Protein AF-A0A3N5KPD5-F1 (afdb_monomer_lite)

pLDDT: mean 73.56, std 13.56, range [40.0, 95.44]

Sequence (123 aa):
MADKPRGKPPVSNPKANPAGQLAEDDRGNMTWEWSGEGDLTADDTLGAAERVRALVDPRLEVKDDDSDPSSPMQSNPKGLKSGYNPYNSGALGKQSWKKKKDLRELSKWIELRKKMSDKKDGE

Radius of gyration: 30.33 Å; chains: 1; bounding box: 70×59×76 Å

Secondary structure (DSSP, 8-state):
--PPP-PPPP-----PPPSEEEEE-TTS-EEEEEPSSSGGG--SHHHHHHHHHHH--TT---PPPP--TT-S--EETTTTTS---GGG--EE---PPPPPP--HHHHHHHHHHHHHHHTTS--

Structure (mmCIF, N/CA/C/O backbone):
data_AF-A0A3N5KPD5-F1
#
_entry.id   AF-A0A3N5KPD5-F1
#
loop_
_atom_site.group_PDB
_atom_site.id
_atom_site.type_symbol
_atom_site.label_atom_id
_atom_site.label_alt_id
_atom_site.label_comp_id
_atom_site.label_asym_id
_atom_site.label_entity_id
_atom_site.label_seq_id
_atom_site.pdbx_PDB_ins_code
_atom_site.Cartn_x
_atom_site.Cartn_y
_atom_site.Cartn_z
_atom_site.occupancy
_atom_site.B_iso_or_equiv
_atom_site.auth_seq_id
_atom_site.auth_comp_id
_atom_site.auth_asym_id
_atom_site.auth_atom_id
_atom_site.pdbx_PDB_model_num
ATOM 1 N N . MET A 1 1 ? -21.198 -38.608 0.282 1.00 40.00 1 MET A N 1
ATOM 2 C CA . MET A 1 1 ? -20.091 -37.705 -0.097 1.00 40.00 1 MET A CA 1
ATOM 3 C C . MET A 1 1 ? -20.696 -36.676 -1.034 1.00 40.00 1 MET A C 1
ATOM 5 O O . MET A 1 1 ? -21.299 -37.090 -2.010 1.00 40.00 1 MET A O 1
ATOM 9 N N . ALA A 1 2 ? -20.707 -35.396 -0.662 1.00 47.28 2 ALA A N 1
ATOM 10 C CA . ALA A 1 2 ? -21.329 -34.341 -1.464 1.00 47.28 2 ALA A CA 1
ATOM 11 C C . ALA A 1 2 ? -20.221 -33.494 -2.102 1.00 47.28 2 ALA A C 1
ATOM 13 O O . ALA A 1 2 ? -19.508 -32.779 -1.394 1.00 47.28 2 ALA A O 1
ATOM 14 N N . ASP A 1 3 ? -20.061 -33.626 -3.416 1.00 48.75 3 ASP A N 1
ATOM 15 C CA . ASP A 1 3 ? -19.090 -32.875 -4.208 1.00 48.75 3 ASP A CA 1
ATOM 16 C C . ASP A 1 3 ? -19.504 -31.399 -4.296 1.00 48.75 3 ASP A C 1
ATOM 18 O O . ASP A 1 3 ? -20.603 -31.067 -4.744 1.00 48.75 3 ASP A O 1
ATOM 22 N N . LYS A 1 4 ? -18.628 -30.490 -3.846 1.00 53.53 4 LYS A N 1
ATOM 23 C CA . LYS A 1 4 ? -18.809 -29.044 -4.047 1.00 53.53 4 LYS A CA 1
ATOM 24 C C . LYS A 1 4 ? -18.640 -28.712 -5.539 1.00 53.53 4 LYS A C 1
ATOM 26 O O . LYS A 1 4 ? -17.686 -29.201 -6.150 1.00 53.53 4 LYS A O 1
ATOM 31 N N . PRO A 1 5 ? -19.479 -27.842 -6.132 1.00 55.81 5 PRO A N 1
ATOM 32 C CA . PRO A 1 5 ? -19.289 -27.428 -7.514 1.00 55.81 5 PRO A CA 1
ATOM 33 C C . PRO A 1 5 ? -18.010 -26.589 -7.633 1.00 55.81 5 PRO A C 1
ATOM 35 O O . PRO A 1 5 ? -17.871 -25.548 -6.991 1.00 55.81 5 PRO A O 1
ATOM 38 N N . ARG A 1 6 ? -17.066 -27.043 -8.466 1.00 58.97 6 ARG A N 1
ATOM 39 C CA . ARG A 1 6 ? -15.906 -26.250 -8.893 1.00 58.97 6 ARG A CA 1
ATOM 40 C C . ARG A 1 6 ? -16.419 -25.002 -9.612 1.00 58.97 6 ARG A C 1
ATOM 42 O O . ARG A 1 6 ? -16.970 -25.102 -10.707 1.00 58.97 6 ARG A O 1
ATOM 49 N N . GLY A 1 7 ? -16.261 -23.842 -8.976 1.00 50.56 7 GLY A N 1
ATOM 50 C CA . GLY A 1 7 ? -16.523 -22.546 -9.596 1.00 50.56 7 GLY A CA 1
ATOM 51 C C . GLY A 1 7 ? -15.736 -22.415 -10.900 1.00 50.56 7 GLY A C 1
ATOM 52 O O . GLY A 1 7 ? -14.581 -22.838 -10.980 1.00 50.56 7 GLY A O 1
ATOM 53 N N . LYS A 1 8 ? -16.382 -21.874 -11.938 1.00 55.91 8 LYS A N 1
ATOM 54 C CA . LYS A 1 8 ? -15.723 -21.547 -13.207 1.00 55.91 8 LYS A CA 1
ATOM 55 C C . LYS A 1 8 ? -14.515 -20.642 -12.921 1.00 55.91 8 LYS A C 1
ATOM 57 O O . LYS A 1 8 ? -14.676 -19.692 -12.154 1.00 55.91 8 LYS A O 1
ATOM 62 N N . PRO A 1 9 ? -13.338 -20.902 -13.520 1.00 56.16 9 PRO A N 1
ATOM 63 C CA . PRO A 1 9 ? -12.218 -19.977 -13.414 1.00 56.16 9 PRO A CA 1
ATOM 64 C C . PRO A 1 9 ? -12.644 -18.603 -13.957 1.00 56.16 9 PRO A C 1
ATOM 66 O O . PRO A 1 9 ? -13.453 -18.551 -14.893 1.00 56.16 9 PRO A O 1
ATOM 69 N N . PRO A 1 10 ? -12.146 -17.498 -13.375 1.00 54.47 10 PRO A N 1
ATOM 70 C CA . PRO A 1 10 ? -12.451 -16.167 -13.873 1.00 54.47 10 PRO A CA 1
ATOM 71 C C . PRO A 1 10 ? -12.040 -16.075 -15.345 1.00 54.47 10 PRO A C 1
ATOM 73 O O . PRO A 1 10 ? -10.944 -16.481 -15.732 1.00 54.47 10 PRO A O 1
ATOM 76 N N . VAL A 1 11 ? -12.963 -15.588 -16.170 1.00 58.12 11 VAL A N 1
ATOM 77 C CA . VAL A 1 11 ? 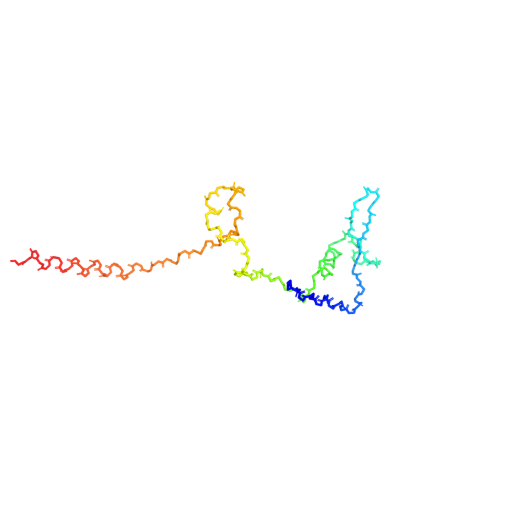-12.758 -15.382 -17.604 1.00 58.12 11 VAL A CA 1
ATOM 78 C C . VAL A 1 11 ? -11.652 -14.340 -17.764 1.00 58.12 11 VAL A C 1
ATOM 80 O O . VAL A 1 11 ? -11.828 -13.190 -17.366 1.00 58.12 11 VAL A O 1
ATOM 83 N N . SER A 1 12 ? -10.504 -14.737 -18.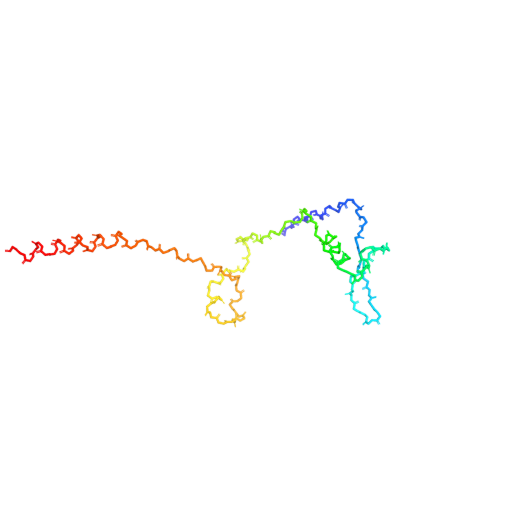317 1.00 52.47 12 SER A N 1
ATOM 84 C CA . SER A 1 12 ? -9.454 -13.793 -18.685 1.00 52.47 12 SER A CA 1
ATOM 85 C C . SER A 1 12 ? -9.944 -12.948 -19.862 1.00 52.47 12 SER A C 1
ATOM 87 O O . SER A 1 12 ? -10.216 -13.447 -20.955 1.00 52.47 12 SER A O 1
ATOM 89 N N . ASN A 1 13 ? -10.116 -11.652 -19.616 1.00 55.75 13 ASN A N 1
ATOM 90 C CA . ASN A 1 13 ? -10.464 -10.680 -20.647 1.00 55.75 13 ASN A CA 1
ATOM 91 C C . ASN A 1 13 ? -9.306 -10.505 -21.654 1.00 55.75 13 ASN A C 1
ATOM 93 O O . ASN A 1 13 ? -8.149 -10.788 -21.330 1.00 55.75 13 ASN A O 1
ATOM 97 N N . PRO A 1 14 ? -9.602 -10.079 -22.897 1.00 50.72 14 PRO A N 1
ATOM 98 C CA . PRO A 1 14 ? -8.670 -10.168 -24.013 1.00 50.72 14 PRO A CA 1
ATOM 99 C C . PRO A 1 14 ? -7.497 -9.197 -23.855 1.00 50.72 14 PRO A C 1
ATOM 101 O O . PRO A 1 14 ? -7.703 -8.007 -23.644 1.00 50.72 14 PRO A O 1
ATOM 104 N N . LYS A 1 15 ? -6.287 -9.753 -23.995 1.00 53.88 15 LYS A N 1
ATOM 105 C CA . LYS A 1 15 ? -4.981 -9.138 -24.302 1.00 53.88 15 LYS A CA 1
ATOM 106 C C . LYS A 1 15 ? -4.972 -7.600 -24.371 1.00 53.88 15 LYS A C 1
ATOM 108 O O . LYS A 1 15 ? -4.835 -7.025 -2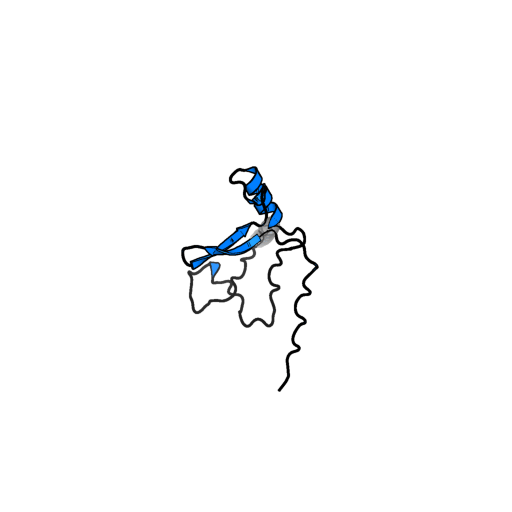5.448 1.00 53.88 15 LYS A O 1
ATOM 113 N N . ALA A 1 16 ? -5.045 -6.939 -23.219 1.00 59.12 16 ALA A N 1
ATOM 114 C CA . ALA A 1 16 ? -4.301 -5.698 -23.062 1.00 59.12 16 ALA A CA 1
ATOM 115 C C . ALA A 1 16 ? -2.824 -6.102 -23.027 1.00 59.12 16 ALA A C 1
ATOM 117 O O . ALA A 1 16 ? -2.489 -7.090 -22.367 1.00 59.12 16 ALA A O 1
ATOM 118 N N . ASN A 1 17 ? -1.959 -5.407 -23.767 1.00 66.75 17 ASN A N 1
ATOM 119 C CA . ASN A 1 17 ? -0.522 -5.584 -23.578 1.00 66.75 17 ASN A CA 1
ATOM 120 C C . ASN A 1 17 ? -0.245 -5.348 -22.088 1.00 66.75 17 ASN A C 1
ATOM 122 O O . ASN A 1 17 ? -0.582 -4.266 -21.595 1.00 66.75 17 ASN A O 1
ATOM 126 N N . PRO A 1 18 ? 0.236 -6.362 -21.349 1.00 73.44 18 PRO A N 1
ATOM 127 C CA . PRO A 1 18 ? 0.457 -6.201 -19.925 1.00 73.44 18 PRO A CA 1
ATOM 128 C C . PRO A 1 18 ? 1.515 -5.113 -19.757 1.00 73.44 18 PRO A C 1
ATOM 130 O O . PRO A 1 18 ? 2.525 -5.164 -20.443 1.00 73.44 18 PRO A O 1
ATOM 133 N N . ALA A 1 19 ? 1.277 -4.136 -18.879 1.00 83.56 19 ALA A N 1
ATOM 134 C CA . ALA A 1 19 ? 2.198 -3.014 -18.654 1.00 83.56 19 ALA A CA 1
ATOM 135 C C . ALA A 1 19 ? 3.569 -3.448 -18.099 1.00 83.56 19 ALA A C 1
ATOM 137 O O . ALA A 1 19 ? 4.491 -2.641 -18.006 1.00 83.56 19 ALA A O 1
ATOM 138 N N . GLY A 1 20 ? 3.692 -4.713 -17.702 1.00 88.25 20 GLY A N 1
ATOM 139 C CA . GLY A 1 20 ? 4.905 -5.331 -17.203 1.00 88.25 20 GLY A CA 1
ATOM 140 C C . GLY A 1 20 ? 4.712 -6.821 -16.944 1.00 88.25 20 GLY A C 1
ATOM 141 O O . GLY A 1 20 ? 3.632 -7.377 -17.167 1.00 88.25 20 GLY A O 1
ATOM 142 N N . GLN A 1 21 ? 5.771 -7.464 -16.472 1.00 89.38 21 GLN A N 1
ATOM 143 C CA . GLN A 1 21 ? 5.821 -8.883 -16.142 1.00 89.38 21 GLN A CA 1
ATOM 144 C C . GLN A 1 21 ? 6.660 -9.116 -14.883 1.00 89.38 21 GLN A C 1
ATOM 146 O O . GLN A 1 21 ? 7.470 -8.279 -14.495 1.00 89.38 21 GLN A O 1
ATOM 151 N N . LEU A 1 22 ? 6.473 -10.265 -14.234 1.00 91.44 22 LEU A N 1
ATOM 152 C CA . LEU A 1 22 ? 7.379 -10.698 -13.171 1.00 91.44 22 LEU A CA 1
ATOM 153 C C . LEU A 1 22 ? 8.648 -11.281 -13.798 1.00 91.44 22 LEU A C 1
ATOM 155 O O . LEU A 1 22 ? 8.553 -12.172 -14.642 1.00 91.44 22 LEU A O 1
ATOM 159 N N . ALA A 1 23 ? 9.804 -10.806 -13.349 1.00 91.69 23 ALA A N 1
ATOM 160 C CA . ALA A 1 23 ? 11.120 -11.278 -13.754 1.00 91.69 23 ALA A CA 1
ATOM 161 C C . ALA A 1 23 ? 12.004 -11.510 -12.521 1.00 91.69 23 ALA A C 1
ATOM 163 O O . ALA A 1 23 ? 11.827 -10.877 -11.478 1.00 91.69 23 ALA A O 1
ATOM 164 N N . GLU A 1 24 ? 12.942 -12.440 -12.630 1.00 95.44 24 GLU A N 1
ATOM 165 C CA . GLU A 1 24 ? 13.929 -12.709 -11.585 1.00 95.44 24 GLU A CA 1
ATOM 166 C C . GLU A 1 24 ? 15.130 -11.773 -11.780 1.00 95.44 24 GLU A C 1
ATOM 168 O O . GLU A 1 24 ? 15.651 -11.667 -12.890 1.00 95.44 24 GLU A O 1
ATOM 173 N N . ASP A 1 25 ? 15.535 -11.057 -10.728 1.00 92.31 25 ASP A N 1
ATOM 174 C CA . ASP A 1 25 ? 16.738 -10.219 -10.758 1.00 92.31 25 ASP A CA 1
ATOM 175 C C . ASP A 1 25 ? 18.017 -11.069 -10.619 1.00 92.31 25 ASP A C 1
ATOM 177 O O . ASP A 1 25 ? 17.976 -12.243 -10.248 1.00 92.31 25 ASP A O 1
ATOM 181 N N . ASP A 1 26 ? 19.190 -10.467 -10.844 1.00 93.81 26 ASP A N 1
ATOM 182 C CA . ASP A 1 26 ? 20.493 -11.150 -10.716 1.00 93.81 26 ASP A CA 1
ATOM 183 C C . ASP A 1 26 ? 20.770 -11.721 -9.305 1.00 93.81 26 ASP A C 1
ATOM 185 O O . ASP A 1 26 ? 21.759 -12.425 -9.088 1.00 93.81 26 ASP A O 1
ATOM 189 N N . ARG A 1 27 ? 19.933 -11.390 -8.314 1.00 93.88 27 ARG A N 1
ATOM 190 C CA . A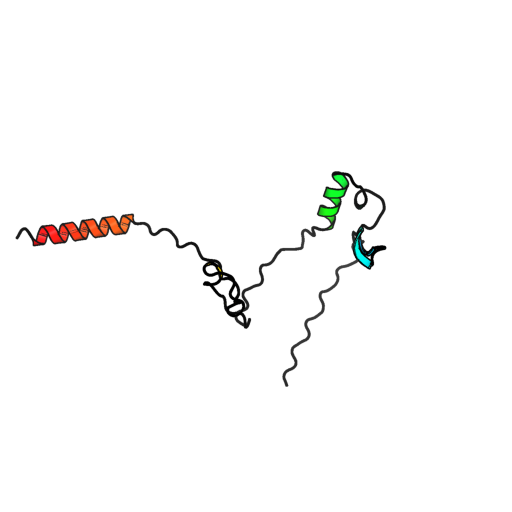RG A 1 27 ? 20.022 -11.855 -6.924 1.00 93.88 27 ARG A CA 1
ATOM 191 C C . ARG A 1 27 ? 19.005 -12.956 -6.608 1.00 93.88 27 ARG A C 1
ATOM 193 O O . ARG A 1 27 ? 18.986 -13.423 -5.469 1.00 93.88 27 ARG A O 1
ATOM 200 N N . GLY A 1 28 ? 18.186 -13.366 -7.573 1.00 94.06 28 GLY A N 1
ATOM 201 C CA . GLY A 1 28 ? 17.138 -14.368 -7.400 1.00 94.06 28 GLY A CA 1
ATOM 202 C C . GLY A 1 28 ? 15.844 -13.837 -6.772 1.00 94.06 28 GLY A C 1
ATOM 203 O O . GLY A 1 28 ? 15.021 -14.620 -6.296 1.00 94.06 28 GLY A O 1
ATOM 204 N N . ASN A 1 29 ? 15.651 -12.516 -6.704 1.00 94.44 29 ASN A N 1
ATOM 205 C CA . ASN A 1 29 ? 14.405 -11.922 -6.223 1.00 94.44 29 ASN A CA 1
ATOM 206 C C . ASN A 1 29 ? 13.409 -11.761 -7.373 1.00 94.44 29 ASN A C 1
ATOM 208 O O . ASN A 1 29 ? 13.764 -11.330 -8.467 1.00 94.44 29 ASN A O 1
ATOM 212 N N . MET A 1 30 ? 12.129 -12.004 -7.088 1.00 93.06 30 MET A N 1
ATOM 213 C CA . MET A 1 30 ? 11.050 -11.717 -8.033 1.00 93.06 30 MET A CA 1
ATOM 214 C C . MET A 1 30 ? 10.752 -10.217 -8.029 1.00 93.06 30 MET A C 1
ATOM 216 O O . MET A 1 30 ? 10.292 -9.667 -7.026 1.00 93.06 30 MET A O 1
ATOM 220 N N . THR A 1 31 ? 11.001 -9.564 -9.156 1.00 90.69 31 THR A N 1
ATOM 221 C CA . THR A 1 31 ? 10.769 -8.135 -9.371 1.00 90.69 31 THR A CA 1
ATOM 222 C C . THR A 1 31 ? 9.745 -7.920 -10.481 1.00 90.69 31 THR A C 1
ATOM 224 O O . THR A 1 31 ? 9.521 -8.786 -11.326 1.00 90.69 31 THR A O 1
ATOM 227 N N . TRP A 1 32 ? 9.058 -6.778 -10.445 1.00 87.94 32 TRP A N 1
ATOM 228 C CA . TRP A 1 32 ? 8.162 -6.367 -11.523 1.00 87.94 32 TRP A CA 1
ATOM 229 C C . TRP A 1 32 ? 8.954 -5.564 -12.555 1.00 87.94 32 TRP A C 1
ATOM 231 O O . TRP A 1 32 ? 9.448 -4.479 -12.246 1.00 87.94 32 TRP A O 1
ATOM 241 N N . GLU A 1 33 ? 9.059 -6.092 -13.768 1.00 89.56 33 GLU A N 1
ATOM 242 C CA . GLU A 1 33 ? 9.707 -5.459 -14.911 1.00 89.56 33 GLU A CA 1
ATOM 243 C C . GLU A 1 33 ? 8.650 -4.772 -15.785 1.00 89.56 33 GLU A C 1
ATOM 245 O O . GLU A 1 33 ? 7.660 -5.389 -16.181 1.00 89.56 33 GLU A O 1
ATOM 250 N N . TRP A 1 34 ? 8.842 -3.488 -16.087 1.00 89.81 34 TRP A N 1
ATOM 251 C CA . TRP A 1 34 ? 7.934 -2.731 -16.952 1.00 89.81 34 TRP A CA 1
ATOM 252 C C . TRP A 1 34 ? 8.152 -3.090 -18.421 1.00 89.81 34 TRP A C 1
ATOM 254 O O . TRP A 1 34 ? 9.282 -3.234 -18.874 1.00 89.81 34 TRP A O 1
ATOM 264 N N . SER A 1 35 ? 7.065 -3.224 -19.179 1.00 85.25 35 SER A N 1
ATOM 265 C CA . SER A 1 35 ? 7.125 -3.561 -20.600 1.00 85.25 35 SER A CA 1
ATOM 266 C C . SER A 1 35 ? 7.248 -2.308 -21.469 1.00 85.25 35 SER A C 1
ATOM 268 O O . SER A 1 35 ? 6.484 -1.358 -21.283 1.00 85.25 35 SER A O 1
ATOM 270 N N . GLY A 1 36 ? 8.091 -2.372 -22.500 1.00 78.69 36 GLY A N 1
ATOM 271 C CA . GLY A 1 36 ? 8.220 -1.331 -23.521 1.00 78.69 36 GLY A CA 1
ATOM 272 C C . GLY A 1 36 ? 9.394 -0.383 -23.282 1.00 78.69 36 GLY A C 1
ATOM 273 O O . GLY A 1 36 ? 10.092 -0.469 -22.280 1.00 78.69 36 GLY A O 1
ATOM 274 N N . GLU A 1 37 ? 9.611 0.509 -24.241 1.00 65.12 37 GLU A N 1
ATOM 275 C CA . GLU A 1 37 ? 10.657 1.531 -24.211 1.00 65.12 37 GLU A CA 1
ATOM 276 C C . GLU A 1 37 ? 9.958 2.896 -24.184 1.00 65.12 37 GLU A C 1
ATOM 278 O O . GLU A 1 37 ? 9.159 3.192 -25.076 1.00 65.12 37 GLU A O 1
ATOM 283 N N . GLY A 1 38 ? 10.174 3.690 -23.129 1.00 75.88 38 GLY A N 1
ATOM 284 C CA . GLY A 1 38 ? 9.551 5.011 -22.987 1.00 75.88 38 GLY A CA 1
ATOM 285 C C . GLY A 1 38 ? 9.157 5.371 -21.557 1.00 75.88 38 GLY A C 1
ATOM 286 O O . GLY A 1 38 ? 9.871 5.069 -20.599 1.00 75.88 38 GLY A O 1
ATOM 287 N N . ASP A 1 39 ? 8.005 6.018 -21.419 1.00 80.06 39 ASP A N 1
ATOM 288 C CA . ASP A 1 39 ? 7.579 6.701 -20.195 1.00 80.06 39 ASP A CA 1
ATOM 289 C C . ASP A 1 39 ? 7.444 5.761 -18.975 1.00 80.06 39 ASP A C 1
ATOM 291 O O . ASP A 1 39 ? 7.804 6.136 -17.864 1.00 80.06 39 ASP A O 1
ATOM 295 N N . LEU A 1 40 ? 7.063 4.488 -19.152 1.00 82.88 40 LEU A N 1
ATOM 296 C CA . LEU A 1 40 ? 7.006 3.502 -18.050 1.00 82.88 40 LEU A CA 1
ATOM 297 C C . LEU A 1 40 ? 8.385 3.126 -17.476 1.00 82.88 40 LEU A C 1
ATOM 299 O O . LEU A 1 40 ? 8.490 2.727 -16.312 1.00 82.88 40 LEU A O 1
ATOM 303 N N . THR A 1 41 ? 9.435 3.251 -18.289 1.00 85.38 41 THR A N 1
ATOM 304 C CA . THR A 1 41 ? 10.833 2.997 -17.906 1.00 85.38 41 THR A CA 1
ATOM 305 C C . THR A 1 41 ? 11.571 4.268 -17.486 1.00 85.38 41 THR A C 1
ATOM 307 O O . THR A 1 41 ? 12.720 4.188 -17.061 1.00 85.38 41 THR A O 1
ATOM 310 N N . ALA A 1 42 ? 10.930 5.436 -17.588 1.00 86.50 42 ALA A N 1
ATOM 311 C CA . ALA A 1 42 ? 11.538 6.699 -17.206 1.00 86.50 42 ALA A CA 1
ATOM 312 C C . ALA A 1 42 ? 11.654 6.827 -15.675 1.00 86.50 42 ALA A C 1
ATOM 314 O O . ALA A 1 42 ? 10.716 6.550 -14.917 1.00 86.50 42 ALA A O 1
ATOM 315 N N . ASP A 1 43 ? 12.817 7.295 -15.221 1.00 84.75 43 ASP A N 1
ATOM 316 C CA . ASP A 1 43 ? 13.122 7.550 -13.805 1.00 84.75 43 ASP A CA 1
ATOM 317 C C . ASP A 1 43 ? 12.712 8.960 -13.341 1.00 84.75 43 ASP A C 1
ATOM 319 O O . ASP A 1 43 ? 13.091 9.412 -12.259 1.00 84.75 43 ASP A O 1
ATOM 323 N N . ASP A 1 44 ? 11.925 9.674 -14.144 1.00 89.38 44 ASP A N 1
ATOM 324 C CA . ASP A 1 44 ? 11.404 10.994 -13.814 1.00 89.38 44 ASP A CA 1
ATOM 325 C C . ASP A 1 44 ? 10.015 10.936 -13.143 1.00 89.38 44 ASP A C 1
ATOM 327 O O . ASP A 1 44 ? 9.418 9.881 -12.894 1.00 89.38 44 ASP A O 1
ATOM 331 N N . THR A 1 45 ? 9.490 12.111 -12.787 1.00 88.81 45 THR A N 1
ATOM 332 C CA . THR A 1 45 ? 8.171 12.230 -12.150 1.00 88.81 45 THR A CA 1
ATOM 333 C C . THR A 1 45 ? 7.030 11.831 -13.083 1.00 88.81 45 THR A C 1
ATOM 335 O O . THR A 1 45 ? 5.977 11.404 -12.604 1.00 88.81 45 THR A O 1
ATOM 338 N N . LEU A 1 46 ? 7.234 11.952 -14.397 1.00 86.31 46 LEU A N 1
ATOM 339 C CA . LEU A 1 46 ? 6.257 11.591 -15.415 1.00 86.31 46 LEU A CA 1
ATOM 340 C C . LEU A 1 46 ? 6.122 10.068 -15.487 1.00 86.31 46 LEU A C 1
ATOM 342 O O . LEU A 1 46 ? 5.015 9.553 -15.321 1.00 86.31 46 LEU A O 1
ATOM 346 N N . GLY A 1 47 ? 7.237 9.342 -15.567 1.00 86.94 47 GLY A N 1
ATOM 347 C CA . GLY A 1 47 ? 7.231 7.882 -15.560 1.00 86.94 47 GLY A CA 1
ATOM 348 C C . GLY A 1 47 ? 6.693 7.280 -14.263 1.00 86.94 47 GLY A C 1
ATOM 349 O O . GLY A 1 47 ? 5.990 6.267 -14.271 1.00 86.94 47 GLY A O 1
ATOM 350 N N . ALA A 1 48 ? 6.916 7.931 -13.117 1.00 86.31 48 ALA A N 1
ATOM 351 C CA . ALA A 1 48 ? 6.257 7.540 -11.868 1.00 86.31 48 ALA A CA 1
ATOM 352 C C . ALA A 1 48 ? 4.719 7.640 -11.951 1.00 86.31 48 ALA A C 1
ATOM 354 O O . ALA A 1 48 ? 4.021 6.722 -11.515 1.00 86.31 48 ALA A O 1
ATOM 355 N N . ALA A 1 49 ? 4.182 8.718 -12.529 1.00 87.44 49 ALA A N 1
ATOM 356 C CA . ALA A 1 49 ? 2.738 8.901 -12.675 1.00 87.44 49 ALA A CA 1
ATOM 357 C C . ALA A 1 49 ? 2.119 7.890 -13.654 1.00 87.44 49 ALA A C 1
ATOM 359 O O . ALA A 1 49 ? 1.032 7.361 -13.403 1.00 87.44 49 ALA A O 1
ATOM 360 N N . GLU A 1 50 ? 2.819 7.578 -14.743 1.00 87.12 50 GLU A N 1
ATOM 361 C CA . GLU A 1 50 ? 2.348 6.603 -15.725 1.00 87.12 50 GLU A CA 1
ATOM 362 C C . GLU A 1 50 ? 2.314 5.179 -15.184 1.00 87.12 50 GLU A C 1
ATOM 364 O O . GLU A 1 50 ? 1.324 4.473 -15.382 1.00 87.12 50 GLU A O 1
ATOM 369 N N . ARG A 1 51 ? 3.333 4.781 -14.414 1.00 88.81 51 ARG A N 1
ATOM 370 C CA . ARG A 1 51 ? 3.351 3.486 -13.723 1.00 88.81 51 ARG A CA 1
ATOM 371 C C . ARG A 1 51 ? 2.161 3.323 -12.782 1.00 88.81 51 ARG A C 1
ATOM 373 O O . ARG A 1 51 ? 1.525 2.272 -12.772 1.00 88.81 51 ARG A O 1
ATOM 380 N N . VAL A 1 52 ? 1.801 4.371 -12.035 1.00 87.12 52 VAL A N 1
ATOM 381 C CA . VAL A 1 52 ? 0.599 4.354 -11.183 1.00 87.12 52 VAL A CA 1
ATOM 382 C C . VAL A 1 52 ? -0.659 4.185 -12.030 1.00 87.12 52 VAL A C 1
ATOM 384 O O . VAL A 1 52 ? -1.500 3.345 -11.721 1.00 87.12 52 VAL A O 1
ATOM 387 N N . ARG A 1 53 ? -0.783 4.935 -13.128 1.00 85.25 53 ARG A N 1
ATOM 388 C CA . ARG A 1 53 ? -1.940 4.839 -14.026 1.00 85.25 53 ARG A CA 1
ATOM 389 C C . ARG A 1 53 ? -2.072 3.457 -14.669 1.00 85.25 53 ARG A C 1
ATOM 391 O O . ARG A 1 53 ? -3.191 2.993 -14.853 1.00 85.25 53 ARG A O 1
ATOM 398 N N . ALA A 1 54 ? -0.957 2.809 -14.991 1.00 85.25 54 ALA A N 1
ATOM 399 C CA . ALA A 1 54 ? -0.936 1.472 -15.571 1.00 85.25 54 ALA A CA 1
ATOM 400 C C . ALA A 1 54 ? -1.330 0.371 -14.567 1.00 85.25 54 ALA A C 1
ATOM 402 O O . ALA A 1 54 ? -1.901 -0.640 -14.971 1.00 85.25 54 ALA A O 1
ATOM 403 N N . LEU A 1 55 ? -1.055 0.563 -13.271 1.00 85.06 55 LEU A N 1
ATOM 404 C CA . LEU A 1 55 ? -1.429 -0.388 -12.213 1.00 85.06 55 LEU A CA 1
ATOM 405 C C . LEU A 1 55 ? -2.878 -0.235 -11.739 1.00 85.06 55 LEU A C 1
ATOM 407 O O . LEU A 1 55 ? -3.459 -1.186 -11.217 1.00 85.06 55 LEU A O 1
ATOM 411 N N . VAL A 1 56 ? -3.459 0.956 -11.881 1.00 83.69 56 VAL A N 1
ATOM 412 C CA . VAL A 1 56 ? -4.823 1.241 -11.427 1.00 83.69 56 VAL A CA 1
ATOM 413 C C . VAL A 1 56 ? -5.814 0.912 -12.543 1.00 83.69 56 VAL A C 1
ATOM 415 O O . VAL A 1 56 ? -6.054 1.726 -13.434 1.00 83.69 56 VAL A O 1
ATOM 418 N N . ASP A 1 57 ? -6.434 -0.270 -12.482 1.00 80.25 57 ASP A N 1
ATOM 419 C CA . ASP A 1 57 ? -7.599 -0.563 -13.324 1.00 80.25 57 ASP A CA 1
ATOM 420 C C . ASP A 1 57 ? -8.831 0.166 -12.749 1.00 80.25 57 ASP A C 1
ATOM 422 O O . ASP A 1 57 ? -9.253 -0.143 -11.631 1.00 80.25 57 ASP A O 1
ATOM 426 N N . PRO A 1 58 ? -9.457 1.105 -13.486 1.00 77.38 58 PRO A N 1
ATOM 427 C CA . PRO A 1 58 ? -10.665 1.793 -13.029 1.00 77.38 58 PRO A CA 1
ATOM 428 C C . PRO A 1 58 ? -11.871 0.858 -12.838 1.00 77.38 58 PRO A C 1
ATOM 430 O O . PRO A 1 58 ? -12.893 1.289 -12.311 1.00 77.38 58 PRO A O 1
ATOM 433 N N . ARG A 1 59 ? -11.789 -0.400 -13.287 1.00 79.94 59 ARG A N 1
ATOM 434 C CA . ARG A 1 59 ? -12.818 -1.429 -13.084 1.00 79.94 59 ARG A CA 1
ATOM 435 C C . ARG A 1 59 ? -12.613 -2.258 -11.817 1.00 79.94 59 ARG A C 1
ATOM 437 O O . ARG A 1 59 ? -13.496 -3.044 -11.480 1.00 79.94 59 ARG A O 1
ATOM 444 N N . LEU A 1 60 ? -11.469 -2.128 -11.142 1.00 76.81 60 LEU A N 1
ATOM 445 C CA . LEU A 1 60 ? -11.217 -2.791 -9.865 1.00 76.81 60 LEU A CA 1
ATOM 446 C C . LEU A 1 60 ? -11.840 -1.962 -8.739 1.00 76.81 60 LEU A C 1
ATOM 448 O O . LEU A 1 60 ? -11.369 -0.877 -8.406 1.00 76.81 60 LEU A O 1
ATOM 452 N N . GLU A 1 61 ? -12.891 -2.495 -8.125 1.00 79.12 61 GLU A N 1
ATOM 453 C CA . GLU A 1 61 ? -13.457 -1.951 -6.893 1.00 79.12 61 GLU A CA 1
ATOM 454 C C . GLU A 1 61 ? -12.923 -2.734 -5.690 1.00 79.12 61 GLU A C 1
ATOM 456 O O . GLU A 1 61 ? -12.980 -3.966 -5.652 1.00 79.12 61 GLU A O 1
ATOM 461 N N . VAL A 1 62 ? -12.408 -2.018 -4.686 1.00 73.81 62 VAL A N 1
ATOM 462 C CA . VAL A 1 62 ? -12.036 -2.617 -3.399 1.00 73.81 62 VAL A CA 1
ATOM 463 C C . VAL A 1 62 ? -13.326 -2.954 -2.662 1.00 73.81 62 VAL A C 1
ATOM 465 O O . VAL A 1 62 ? -13.985 -2.073 -2.109 1.00 73.81 62 VAL A O 1
ATOM 468 N N . LYS A 1 63 ? -13.703 -4.231 -2.678 1.00 78.81 63 LYS A N 1
ATOM 469 C CA . LYS A 1 63 ? -14.830 -4.733 -1.900 1.00 78.81 63 LYS A CA 1
ATOM 470 C C . LYS A 1 63 ? -14.312 -5.245 -0.558 1.00 78.81 63 LYS A C 1
ATOM 472 O O . LYS A 1 63 ? -13.441 -6.109 -0.531 1.00 78.81 63 LYS A O 1
ATOM 477 N N . ASP A 1 64 ? -14.849 -4.715 0.539 1.00 71.12 64 ASP A N 1
ATOM 478 C CA . ASP A 1 64 ? -14.688 -5.349 1.850 1.00 71.12 64 ASP A CA 1
ATOM 479 C C . ASP A 1 64 ? -15.297 -6.758 1.764 1.00 71.12 64 ASP A C 1
ATOM 481 O O . ASP A 1 64 ? -16.404 -6.911 1.238 1.00 71.12 64 ASP A O 1
ATOM 485 N N . ASP A 1 65 ? -14.594 -7.779 2.264 1.00 66.06 65 ASP A N 1
ATOM 486 C CA . ASP A 1 65 ? -15.161 -9.125 2.347 1.00 66.06 65 ASP A CA 1
ATOM 487 C C . ASP A 1 65 ? -16.496 -9.057 3.100 1.00 66.06 65 ASP A C 1
ATOM 489 O O . ASP A 1 65 ? -16.569 -8.589 4.245 1.00 66.06 65 ASP A O 1
ATOM 493 N N . ASP A 1 66 ? -17.569 -9.504 2.438 1.00 65.25 66 ASP A N 1
ATOM 494 C CA . ASP A 1 66 ? -18.868 -9.638 3.080 1.00 65.25 66 ASP A CA 1
ATOM 495 C C . ASP A 1 66 ? -18.673 -10.534 4.309 1.00 65.25 66 ASP A C 1
ATOM 497 O O . ASP A 1 66 ? -18.024 -11.579 4.232 1.00 65.25 66 ASP A O 1
ATOM 501 N N . SER A 1 67 ? -19.200 -10.112 5.464 1.00 58.34 67 SER A N 1
ATOM 502 C CA . SER A 1 67 ? -19.157 -10.920 6.684 1.00 58.34 67 SER A CA 1
ATOM 503 C C . SER A 1 67 ? -19.965 -12.190 6.448 1.00 58.34 67 SER A C 1
ATOM 505 O O . SER A 1 67 ? -21.174 -12.208 6.667 1.00 58.34 67 SER A O 1
ATOM 507 N N . ASP A 1 68 ? -19.306 -13.230 5.949 1.00 60.97 68 ASP A N 1
ATOM 508 C CA . ASP A 1 68 ? -19.918 -14.517 5.686 1.00 60.97 68 ASP A CA 1
ATOM 509 C C . ASP A 1 68 ? -20.382 -15.102 7.029 1.00 60.97 68 ASP A C 1
ATOM 511 O O . ASP A 1 68 ? -19.548 -15.418 7.884 1.00 60.97 68 ASP A O 1
ATOM 515 N N . PRO A 1 69 ? -21.700 -15.253 7.259 1.00 61.50 69 PRO A N 1
ATOM 516 C CA . PRO A 1 69 ? -22.211 -15.814 8.505 1.00 61.50 69 PRO A CA 1
ATOM 517 C C . PRO A 1 69 ? -21.813 -17.288 8.690 1.00 61.50 69 PRO A C 1
ATOM 519 O O . PRO A 1 69 ? -22.012 -17.831 9.775 1.00 61.50 69 PRO A O 1
ATOM 522 N N . SER A 1 70 ? -21.263 -17.938 7.656 1.00 61.97 70 SER A N 1
ATOM 523 C CA . SER A 1 70 ? -20.718 -19.297 7.710 1.00 61.97 70 SER A CA 1
ATOM 524 C C . SER A 1 70 ? -19.208 -19.362 7.969 1.00 61.97 70 SER A C 1
ATOM 526 O O . SER A 1 70 ? -18.664 -20.455 8.147 1.00 61.97 70 SER A O 1
ATOM 528 N N . SER A 1 71 ? -18.525 -18.214 8.061 1.00 62.38 71 SER A N 1
ATOM 529 C CA . SER A 1 71 ? -17.112 -18.181 8.429 1.00 62.38 71 SER A CA 1
ATOM 530 C C . SER A 1 71 ? -16.914 -18.625 9.886 1.00 62.38 71 SER A C 1
ATOM 532 O O . SER A 1 71 ? -17.550 -18.084 10.793 1.00 62.38 71 SER A O 1
ATOM 534 N N . PRO A 1 72 ? -15.996 -19.572 10.162 1.00 66.62 72 PRO A N 1
ATOM 535 C CA . PRO A 1 72 ? -15.744 -20.068 11.518 1.00 66.62 72 PRO A CA 1
ATOM 536 C C . PRO A 1 72 ? -15.097 -19.014 12.434 1.00 66.62 72 PRO A C 1
ATOM 538 O O . PRO A 1 72 ? -15.031 -19.203 13.650 1.00 66.62 72 PRO A O 1
ATOM 541 N N . MET A 1 73 ? -14.614 -17.901 11.874 1.00 60.78 73 MET A N 1
ATOM 542 C CA . MET A 1 73 ? -14.049 -16.788 12.631 1.00 60.78 73 MET A CA 1
ATOM 543 C C . ME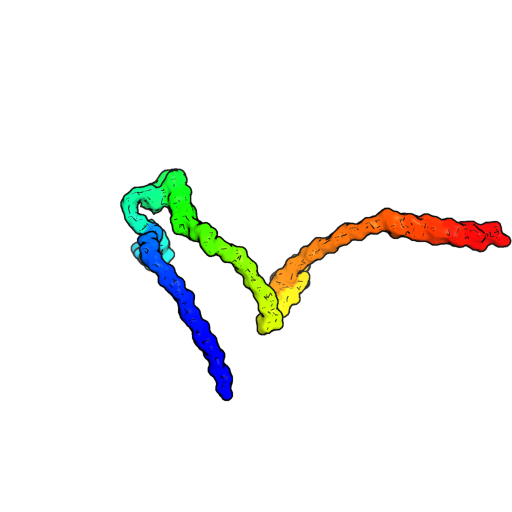T A 1 73 ? -15.152 -15.895 13.200 1.00 60.78 73 MET A C 1
ATOM 545 O O . MET A 1 73 ? -15.736 -15.064 12.511 1.00 60.78 73 MET A O 1
ATOM 549 N N . GLN A 1 74 ? -15.394 -16.025 14.503 1.00 64.50 74 GLN A N 1
ATOM 550 C CA . GLN A 1 74 ? -16.285 -15.125 15.228 1.00 64.50 74 GLN A CA 1
ATOM 551 C C . GLN A 1 74 ? -15.672 -13.724 15.352 1.00 64.50 74 GLN A C 1
ATOM 553 O O . GLN A 1 74 ? -14.471 -13.567 15.585 1.00 64.50 74 GLN A O 1
ATOM 558 N N . SER A 1 75 ? -16.503 -12.686 15.229 1.00 64.12 75 SER A N 1
ATOM 559 C CA . SER A 1 75 ? -16.072 -11.308 15.474 1.00 64.12 75 SER A CA 1
ATOM 560 C C . SER A 1 75 ? -15.657 -11.138 16.942 1.00 64.12 75 SER A C 1
ATOM 562 O O . SER A 1 75 ? -16.450 -11.401 17.847 1.00 64.12 75 SER A O 1
ATOM 564 N N . ASN A 1 76 ? -14.423 -10.691 17.195 1.00 66.38 76 ASN A N 1
ATOM 565 C CA . ASN A 1 76 ? -13.912 -10.382 18.527 1.00 66.38 76 ASN A CA 1
ATOM 566 C C . ASN A 1 76 ? -13.927 -8.858 18.777 1.00 66.38 76 ASN A C 1
ATOM 568 O O . ASN A 1 76 ? -12.974 -8.157 18.423 1.00 66.38 76 ASN A O 1
ATOM 572 N N . PRO A 1 77 ? -14.953 -8.312 19.456 1.00 65.06 77 PRO A N 1
ATOM 573 C CA . PRO A 1 77 ? -15.016 -6.887 19.790 1.00 65.06 77 PRO A CA 1
ATOM 574 C C . PRO A 1 77 ? -14.068 -6.482 20.934 1.00 65.06 77 PRO A C 1
ATOM 576 O O . PRO A 1 77 ? -13.900 -5.291 21.205 1.00 65.06 77 PRO A O 1
ATOM 579 N N . LYS A 1 78 ? -13.465 -7.447 21.646 1.00 64.38 78 LYS A N 1
ATOM 580 C CA . LYS A 1 78 ? -12.533 -7.195 22.760 1.00 64.38 78 LYS A CA 1
ATOM 581 C C . LYS A 1 78 ? -11.081 -7.055 22.294 1.00 64.38 78 LYS A C 1
ATOM 583 O O . LYS A 1 78 ? -10.284 -6.474 23.030 1.00 64.38 78 LYS A O 1
ATOM 588 N N . GLY A 1 79 ? -10.754 -7.522 21.085 1.00 64.81 79 GLY A N 1
ATOM 589 C CA . GLY A 1 79 ? -9.401 -7.457 20.518 1.00 64.81 79 GLY A CA 1
ATOM 590 C C . GLY A 1 79 ? -8.901 -6.038 20.224 1.00 64.81 79 GLY A C 1
ATOM 591 O O . GLY A 1 79 ? -7.700 -5.832 20.130 1.00 64.81 79 GLY A O 1
ATOM 592 N N . LEU A 1 80 ? -9.793 -5.040 20.145 1.00 62.62 80 LEU A N 1
ATOM 593 C CA . LEU A 1 80 ? -9.388 -3.628 20.055 1.00 62.62 80 LEU A CA 1
ATOM 594 C C . LEU A 1 80 ? -8.946 -3.032 21.405 1.00 62.62 80 LEU A C 1
ATOM 596 O O . LEU A 1 80 ? -8.322 -1.977 21.420 1.00 62.62 80 LEU A O 1
ATOM 600 N N . LYS A 1 81 ? -9.328 -3.638 22.540 1.00 63.06 81 LYS A N 1
ATOM 601 C CA . LYS A 1 81 ? -9.199 -3.017 23.874 1.00 63.06 81 LYS A CA 1
ATOM 602 C C . LYS A 1 81 ? -8.169 -3.694 24.780 1.00 63.06 81 LYS A C 1
ATOM 604 O O . LYS A 1 81 ? -7.641 -3.051 25.680 1.00 63.06 81 LYS A O 1
ATOM 609 N N . SER A 1 82 ? -7.911 -4.979 24.575 1.00 59.78 82 SER A N 1
ATOM 610 C CA . SER A 1 82 ? -6.856 -5.729 25.260 1.00 59.78 82 SER A CA 1
ATOM 611 C C . SER A 1 82 ? -5.824 -6.128 24.211 1.00 59.78 82 SER A C 1
ATOM 613 O O . SER A 1 82 ? -6.220 -6.435 23.090 1.00 59.78 82 SER A O 1
ATOM 615 N N . GLY A 1 83 ? -4.532 -6.062 24.545 1.00 65.81 83 GLY A N 1
ATOM 616 C CA . GLY A 1 83 ? -3.441 -6.369 23.616 1.00 65.81 83 GLY A CA 1
ATOM 617 C C . GLY A 1 83 ? -3.596 -7.721 22.906 1.00 65.81 83 GLY A C 1
ATOM 618 O O . GLY A 1 83 ? -4.414 -8.558 23.291 1.00 65.81 83 GLY A O 1
ATOM 619 N N . TYR A 1 84 ? -2.803 -7.923 21.853 1.00 61.81 84 TYR A N 1
ATOM 620 C CA . TYR A 1 84 ? -2.885 -9.104 20.995 1.00 61.81 84 TYR A CA 1
ATOM 621 C C . TYR A 1 84 ? -2.812 -10.405 21.814 1.00 61.81 84 TYR A C 1
ATOM 623 O O . TYR A 1 84 ? -1.778 -10.726 22.396 1.00 61.81 84 TYR A O 1
ATOM 631 N N . ASN A 1 85 ? -3.922 -11.148 21.861 1.00 69.88 85 ASN A N 1
ATOM 632 C CA . ASN A 1 85 ? -3.980 -12.486 22.438 1.00 69.88 85 ASN A CA 1
ATOM 633 C C . ASN A 1 85 ? -4.138 -13.498 21.289 1.00 69.88 85 ASN A C 1
ATOM 635 O O . ASN A 1 85 ? -5.204 -13.522 20.664 1.00 69.88 85 ASN A O 1
ATOM 639 N N . PRO A 1 86 ? -3.121 -14.337 21.021 1.00 70.06 86 PRO A N 1
ATOM 640 C CA . PRO A 1 86 ? -3.103 -15.244 19.873 1.00 70.06 86 PRO A CA 1
ATOM 641 C C . PRO A 1 86 ? -4.230 -16.287 19.900 1.00 70.06 86 PRO A C 1
ATOM 643 O O . PRO A 1 86 ? -4.632 -16.766 18.843 1.00 70.06 86 PRO A O 1
ATOM 646 N N . TYR A 1 87 ? -4.789 -16.588 21.076 1.00 72.12 87 TYR A N 1
ATOM 647 C CA . TYR A 1 87 ? -5.888 -17.545 21.247 1.00 72.12 87 TYR A CA 1
ATOM 648 C C . TYR A 1 87 ? -7.283 -16.912 21.132 1.00 72.12 87 TYR A C 1
ATOM 650 O O . TYR A 1 87 ? -8.282 -17.622 21.140 1.00 72.12 87 TYR A O 1
ATOM 658 N N . ASN A 1 88 ? -7.358 -15.583 21.000 1.00 65.25 88 ASN A N 1
ATOM 659 C CA . ASN A 1 88 ? -8.598 -14.826 20.800 1.00 65.25 88 ASN A CA 1
ATOM 660 C C . ASN A 1 88 ? -8.602 -14.111 19.435 1.00 65.25 88 ASN A C 1
ATOM 662 O O . ASN A 1 88 ? -9.135 -13.005 19.299 1.00 65.25 88 ASN A O 1
ATOM 666 N N . SER A 1 89 ? -7.982 -14.721 18.429 1.00 59.28 89 SER A N 1
ATOM 667 C CA . SER A 1 89 ? -7.844 -14.231 17.054 1.00 59.28 89 SER A CA 1
ATOM 668 C C . SER A 1 89 ? -9.165 -14.353 16.273 1.00 59.28 89 SER A C 1
ATOM 670 O O . SER A 1 89 ? -9.301 -15.102 15.315 1.00 59.28 89 SER A O 1
ATOM 672 N N . GLY A 1 90 ? -10.180 -13.609 16.713 1.00 67.44 90 GLY A N 1
ATOM 673 C CA . GLY A 1 90 ? -11.404 -13.364 15.950 1.00 67.44 90 GLY A CA 1
ATOM 674 C C . GLY A 1 90 ? -11.294 -12.091 15.110 1.00 67.44 90 GLY A C 1
ATOM 675 O O . GLY A 1 90 ? -10.499 -11.205 15.431 1.00 67.44 90 GLY A O 1
ATOM 676 N N . ALA A 1 91 ? -12.114 -11.967 14.062 1.00 63.66 91 ALA A N 1
ATOM 677 C CA . ALA A 1 91 ? -12.167 -10.755 13.245 1.00 63.66 91 ALA A CA 1
ATOM 678 C C . ALA A 1 91 ? -12.449 -9.537 14.138 1.00 63.66 91 ALA A C 1
ATOM 680 O O . ALA A 1 91 ? -13.424 -9.526 14.893 1.00 63.66 91 ALA A O 1
ATOM 681 N N . LEU A 1 92 ? -11.587 -8.522 14.098 1.00 63.75 92 LEU A N 1
ATOM 682 C CA . LEU A 1 92 ? -11.692 -7.369 14.987 1.00 63.75 92 LEU A CA 1
ATOM 683 C C . LEU A 1 92 ? -12.984 -6.597 14.691 1.00 63.75 92 LEU A C 1
ATOM 685 O O . LEU A 1 92 ? -13.131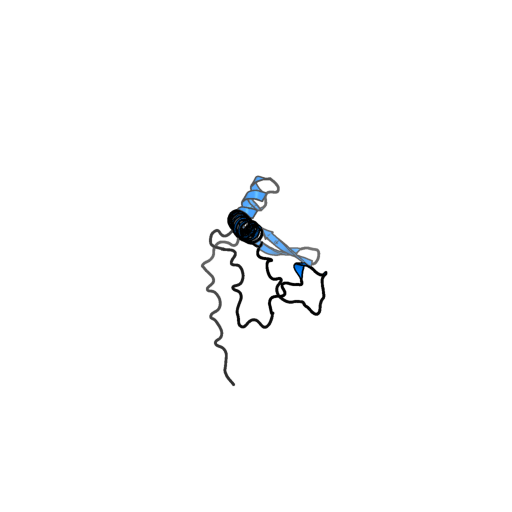 -5.962 13.648 1.00 63.75 92 LEU A O 1
ATOM 689 N N . GLY A 1 93 ? -13.943 -6.665 15.615 1.00 64.12 93 GLY A N 1
ATOM 690 C CA . GLY A 1 93 ? -15.212 -5.958 15.473 1.00 64.12 93 GLY A CA 1
ATOM 691 C C . GLY A 1 93 ? -14.994 -4.448 15.550 1.00 64.12 93 GLY A C 1
ATOM 692 O O . GLY A 1 93 ? -14.498 -3.949 16.563 1.00 64.12 93 GLY A O 1
ATOM 693 N N . LYS A 1 94 ? -15.386 -3.707 14.503 1.00 63.34 94 LYS A N 1
ATOM 694 C CA . LYS A 1 94 ? -15.355 -2.235 14.493 1.00 63.34 94 LYS A CA 1
ATOM 695 C C . LYS A 1 94 ? -16.167 -1.729 15.697 1.00 63.34 94 LYS A C 1
ATOM 697 O O . LYS A 1 94 ? -17.358 -2.020 15.807 1.00 63.34 94 LYS A O 1
ATOM 702 N N . GLN A 1 95 ? -15.547 -0.983 16.620 1.00 61.41 95 GLN A N 1
ATOM 703 C CA . GLN A 1 95 ? -16.297 -0.348 17.706 1.00 61.41 95 GLN A CA 1
ATOM 704 C C . GLN A 1 95 ? -17.218 0.714 17.105 1.00 61.41 95 GLN A C 1
ATOM 706 O O . GLN A 1 95 ? -16.774 1.796 16.730 1.00 61.41 95 GLN A O 1
ATOM 711 N N . SER A 1 96 ? -18.514 0.416 17.010 1.00 62.75 96 SER A N 1
ATOM 712 C CA . SER A 1 96 ? -19.503 1.423 16.644 1.00 62.75 96 SER A CA 1
ATOM 713 C C . SER A 1 96 ? -19.475 2.530 17.700 1.00 62.75 96 SER A C 1
ATOM 715 O O . SER A 1 96 ? -19.761 2.273 18.877 1.00 62.75 96 SER A O 1
ATOM 717 N N . TRP A 1 97 ? -19.131 3.755 17.303 1.00 62.38 97 TRP A N 1
ATOM 718 C CA . TRP A 1 97 ? -19.162 4.905 18.201 1.00 62.38 97 TRP A CA 1
ATOM 719 C C . TRP A 1 97 ? -20.588 5.067 18.741 1.00 62.38 97 TRP A C 1
ATOM 721 O O . TRP A 1 97 ? -21.536 5.264 17.976 1.00 62.38 97 TRP A O 1
ATOM 731 N N . LYS A 1 98 ? -20.777 4.948 20.063 1.00 70.62 98 LYS A N 1
ATOM 732 C CA . LYS A 1 98 ? -22.106 5.124 20.664 1.00 70.62 98 LYS A CA 1
ATOM 733 C C . LYS A 1 98 ? -22.561 6.560 20.419 1.00 70.62 98 LYS A C 1
ATOM 735 O O . LYS A 1 98 ? -21.889 7.501 20.840 1.00 70.62 98 LYS A O 1
ATOM 740 N N . LYS A 1 99 ? -23.701 6.732 19.743 1.00 74.19 99 LYS A N 1
ATOM 741 C CA . LYS A 1 99 ? -24.294 8.053 19.500 1.00 74.19 99 LYS A CA 1
ATOM 742 C C . LYS A 1 99 ? -24.493 8.770 20.840 1.00 74.19 99 LYS A C 1
ATOM 744 O O . LYS A 1 99 ? -24.966 8.162 21.804 1.00 74.19 99 LYS A O 1
ATOM 749 N N . LYS A 1 100 ? -24.105 10.047 20.908 1.00 75.88 100 LYS A N 1
ATOM 750 C CA . LYS A 1 100 ? -24.337 10.887 22.089 1.00 75.88 100 LYS A CA 1
ATOM 751 C C . LYS A 1 100 ? -25.850 10.958 22.309 1.00 75.88 100 LYS A C 1
ATOM 753 O O . LYS A 1 100 ? -26.572 11.369 21.405 1.00 75.88 100 LYS A O 1
ATOM 758 N N . LYS A 1 101 ? -26.327 10.496 23.467 1.00 76.06 101 LYS A N 1
ATOM 759 C CA . LYS A 1 101 ? -27.743 10.616 23.831 1.00 76.06 101 LYS A CA 1
ATOM 760 C C . LYS A 1 101 ? -28.058 12.096 24.039 1.00 76.06 101 LYS A C 1
ATOM 762 O O . LYS A 1 101 ? -27.275 12.780 24.698 1.00 76.06 101 LYS A O 1
ATOM 767 N N . ASP A 1 102 ? -29.168 12.574 23.486 1.00 79.38 102 ASP A N 1
ATOM 768 C CA . ASP A 1 102 ? -29.638 13.927 23.774 1.00 79.38 102 ASP A CA 1
ATOM 769 C C . ASP A 1 102 ? -30.118 13.978 25.232 1.00 79.38 102 ASP A C 1
ATOM 771 O O . ASP A 1 102 ? -31.037 13.265 25.634 1.00 79.38 102 ASP A O 1
ATOM 775 N N . LEU A 1 103 ? -29.431 14.771 26.053 1.00 83.94 103 LEU A N 1
ATOM 776 C CA . LEU A 1 103 ? -29.694 14.873 27.489 1.00 83.94 103 LEU A CA 1
ATOM 777 C C . LEU A 1 103 ? -30.798 15.886 27.810 1.00 83.94 103 LEU A C 1
ATOM 779 O O . LEU A 1 103 ? -31.219 15.973 28.961 1.00 83.94 103 LEU A O 1
ATOM 783 N N . ARG A 1 104 ? -31.297 16.639 26.820 1.00 83.88 104 ARG A N 1
ATOM 784 C CA . ARG A 1 104 ? -32.339 17.657 27.031 1.00 83.88 104 ARG A CA 1
ATOM 785 C C . ARG A 1 104 ? -33.639 17.051 27.554 1.00 83.88 104 ARG A C 1
ATOM 787 O O . ARG A 1 104 ? -34.287 17.639 28.416 1.00 83.88 104 ARG A O 1
ATOM 794 N N . GLU A 1 105 ? -34.011 15.872 27.061 1.00 82.00 105 GLU A N 1
ATOM 795 C CA . GLU A 1 105 ? -35.206 15.152 27.515 1.00 82.00 105 GLU A CA 1
ATOM 796 C C . GLU A 1 105 ? -35.042 14.613 28.939 1.00 82.00 105 GLU A C 1
ATOM 798 O O . GLU A 1 105 ? -35.974 14.688 29.741 1.00 82.00 105 GLU A O 1
ATOM 803 N N . LEU A 1 106 ? -33.835 14.157 29.289 1.00 83.19 106 LEU A N 1
ATOM 804 C CA . LEU A 1 106 ? -33.520 13.713 30.645 1.00 83.19 106 LEU A CA 1
ATOM 805 C C . LEU A 1 106 ? -33.595 14.878 31.638 1.00 83.19 106 LEU A C 1
ATOM 807 O O . LEU A 1 106 ? -34.197 14.728 32.698 1.00 83.19 106 LEU A O 1
ATOM 811 N N . SER A 1 107 ? -33.048 16.045 31.286 1.00 86.06 107 SER A N 1
ATOM 812 C CA . SER A 1 107 ? -33.142 17.244 32.126 1.00 86.06 107 SER A CA 1
ATOM 813 C C . SER A 1 107 ? -34.596 17.660 32.358 1.00 86.06 107 SER A C 1
ATOM 815 O O . SER A 1 107 ? -34.989 17.875 33.503 1.00 86.06 107 SER A O 1
ATOM 817 N N . LYS A 1 108 ? -35.432 17.671 31.307 1.00 88.56 108 LYS A N 1
ATOM 818 C CA . LYS A 1 108 ? -36.875 17.950 31.434 1.00 88.56 108 LYS A CA 1
ATOM 819 C C . LYS A 1 108 ? -37.579 16.951 32.356 1.00 88.56 108 LYS A C 1
ATOM 821 O O . LYS A 1 108 ? -38.417 17.347 33.162 1.00 88.56 108 LYS A O 1
ATOM 826 N N . TRP A 1 109 ? -37.240 15.666 32.262 1.00 88.25 109 TRP A N 1
ATOM 827 C CA . TRP A 1 109 ? -37.808 14.634 33.131 1.00 88.25 109 TRP A CA 1
ATOM 828 C C . TRP A 1 109 ? -37.383 14.800 34.597 1.00 88.25 109 TRP A C 1
ATOM 830 O O . TRP A 1 109 ? -38.215 14.662 35.494 1.00 88.25 109 TRP A O 1
ATOM 840 N N . ILE A 1 110 ? -36.118 15.152 34.850 1.00 90.25 110 ILE A N 1
ATOM 841 C CA . ILE A 1 110 ? -35.610 15.433 36.201 1.00 90.25 110 ILE A CA 1
ATOM 842 C C . ILE A 1 110 ? -36.334 16.641 36.809 1.00 90.25 110 ILE A C 1
ATOM 844 O O . ILE A 1 110 ? -36.771 16.571 37.957 1.00 90.25 110 ILE A O 1
ATOM 848 N N . GLU A 1 111 ? -36.517 17.723 36.049 1.00 90.81 111 GLU A N 1
ATOM 849 C CA . GLU A 1 111 ? -37.262 18.905 36.504 1.00 90.81 111 GLU A CA 1
ATOM 850 C C . GLU A 1 111 ? -38.724 18.584 36.823 1.00 90.81 111 GLU A C 1
ATOM 852 O O . GLU A 1 111 ? -39.245 19.023 37.848 1.00 90.81 111 GLU A O 1
ATOM 857 N N . LEU A 1 112 ? -39.387 17.798 35.969 1.00 86.81 112 LEU A N 1
ATOM 858 C CA . LEU A 1 112 ? -40.769 17.380 36.187 1.00 86.81 112 LEU A CA 1
ATOM 859 C C . LEU A 1 112 ? -40.891 16.532 37.459 1.00 86.81 112 LEU A C 1
ATOM 861 O O . LEU A 1 112 ? -41.786 16.755 38.271 1.00 86.81 112 LEU A O 1
ATOM 865 N N . ARG A 1 113 ? -39.958 15.595 37.659 1.00 88.50 113 ARG A N 1
ATOM 866 C CA . ARG A 1 113 ? -39.913 14.747 38.850 1.00 88.50 113 ARG A CA 1
ATOM 867 C C . ARG A 1 113 ? -39.669 15.565 40.112 1.00 88.50 113 ARG A C 1
ATOM 869 O O . ARG A 1 113 ? -40.376 15.356 41.086 1.00 88.50 113 ARG A O 1
ATOM 876 N N . LYS A 1 114 ? -38.738 16.523 40.080 1.00 87.19 114 LYS A N 1
ATOM 877 C CA . LYS A 1 114 ? -38.464 17.416 41.214 1.00 87.19 114 LYS A CA 1
ATOM 878 C C . LYS A 1 114 ? -39.697 18.240 41.598 1.00 87.19 114 LYS A C 1
ATOM 880 O O . LYS A 1 114 ? -40.062 18.262 42.764 1.00 87.19 114 LYS A O 1
ATOM 885 N N . LYS A 1 115 ? -40.406 18.802 40.612 1.00 84.00 115 LYS A N 1
ATOM 886 C CA . LYS A 1 115 ? -41.666 19.534 40.838 1.00 84.00 115 LYS A CA 1
ATOM 887 C C . LYS A 1 115 ? -42.766 18.667 41.454 1.00 84.00 115 LYS A C 1
ATOM 889 O O . LYS A 1 115 ? -43.566 19.173 42.231 1.00 84.00 115 LYS A O 1
ATOM 894 N N . MET A 1 116 ? -42.836 17.383 41.100 1.00 79.94 116 MET A N 1
ATOM 895 C CA . MET A 1 116 ? -43.790 16.457 41.721 1.00 79.94 116 MET A CA 1
ATOM 896 C C . MET A 1 116 ? -43.404 16.100 43.160 1.00 79.94 116 MET A C 1
ATOM 898 O O . MET A 1 116 ? -44.301 15.926 43.979 1.00 79.94 116 MET A O 1
ATOM 902 N N . SER A 1 117 ? -42.107 16.004 43.470 1.00 76.44 117 SER A N 1
ATOM 903 C CA . SER A 1 117 ? -41.611 15.796 44.837 1.00 76.44 117 SER A CA 1
ATOM 904 C C . SER A 1 117 ? -41.890 17.010 45.725 1.00 76.44 117 SER A C 1
ATOM 906 O O . SER A 1 117 ? -42.535 16.864 46.754 1.00 76.44 117 SER A O 1
ATOM 908 N N . ASP A 1 118 ? -41.510 18.213 45.275 1.00 71.88 118 ASP A N 1
ATOM 909 C CA . ASP A 1 118 ? -41.682 19.464 46.034 1.00 71.88 118 ASP A CA 1
ATOM 910 C C . ASP A 1 118 ? -43.164 19.764 46.334 1.00 71.88 118 ASP A C 1
ATOM 912 O O . ASP A 1 118 ? -43.491 20.387 47.338 1.00 71.88 118 ASP A O 1
ATOM 916 N N . LYS A 1 119 ? -44.086 19.300 45.480 1.00 66.19 119 LYS A N 1
ATOM 917 C CA . LYS A 1 119 ? -45.536 19.448 45.689 1.00 66.19 119 LYS A CA 1
ATOM 918 C C . LYS A 1 119 ? -46.108 18.454 46.709 1.00 66.19 119 LYS A C 1
ATOM 920 O O . LYS A 1 119 ? -47.225 18.652 47.164 1.00 66.19 119 LYS A O 1
ATOM 925 N N . LYS A 1 120 ? -45.372 17.387 47.030 1.00 61.19 120 LYS A N 1
ATOM 926 C CA . LYS A 1 120 ? -45.764 16.343 47.988 1.00 61.19 120 LYS A CA 1
ATOM 927 C C . LYS A 1 120 ? -45.275 16.631 49.410 1.00 61.19 120 LYS A C 1
ATOM 929 O O . LYS A 1 120 ? -45.856 16.110 50.349 1.00 61.19 120 LYS A O 1
ATOM 934 N N . ASP A 1 121 ? -44.241 17.461 49.538 1.00 59.03 121 ASP A N 1
ATOM 935 C CA . ASP A 1 121 ? -43.656 17.894 50.815 1.00 59.03 121 ASP A CA 1
ATOM 936 C C . ASP A 1 121 ? -44.242 19.238 51.315 1.00 59.03 121 ASP A C 1
ATOM 938 O O . ASP A 1 121 ? -43.788 19.783 52.319 1.00 59.03 121 ASP A O 1
ATOM 942 N N . GLY A 1 122 ? -45.223 19.798 50.593 1.00 56.66 122 GLY A N 1
ATOM 943 C CA . GLY A 1 122 ? -45.878 21.082 50.883 1.00 56.66 122 GLY A CA 1
ATOM 944 C C . GLY A 1 122 ? -47.370 20.992 51.235 1.00 56.66 122 GLY A C 1
ATOM 945 O O . GLY A 1 122 ? -48.046 22.019 51.195 1.00 56.66 122 GLY A O 1
ATOM 946 N N . GLU A 1 123 ? -47.874 19.794 51.540 1.00 45.06 123 GLU A N 1
ATOM 947 C CA . GLU A 1 123 ? -49.210 19.508 52.099 1.00 45.06 123 GLU A CA 1
ATOM 948 C C . GLU A 1 123 ? -49.039 18.824 53.464 1.00 45.06 123 GLU A C 1
ATOM 950 O O . GLU A 1 123 ? -49.809 19.161 54.391 1.00 45.06 123 GLU A O 1
#

Foldseek 3Di:
DDDDDDDDDPDDDDDDPQQWDWDQDPVRDTDTGGDDPDLCPDPDPSVVVVVVVSPDDVPDDDDDPDPDPPDPADADCCPVPDDDDPVNPHNHDDPDDPPDDDCPVVVVVVVVVVVVVVVVVPD